Protein AF-B1MAF0-F1 (afdb_monomer_lite)

Secondary structure (DSSP, 8-state):
---HHHHHHHHHHHHHHHS---TTS-HHHHHHHHHHHHHHHHHHHHHHHHHHHHHHHHHHHHHHHHHHHHHHHHHHHHHHHHHHHHHHHHHHHHHHHHHHHHHHHHHHHH--PPPPP----PPP---

Sequence (127 aa):
MIDSLELEAAIATVYAAQLPIPVWWPAEARAAFIEEYASEAACLVLSELDAINDRMSDWTARSQVSGADESTMIASAQQVLLDEACSEVQYDLTEMIASRSAQLMAEAVFDHSPPRAQHHVVWPVQR

Structure (mmCIF, N/CA/C/O backbone):
data_AF-B1MAF0-F1
#
_entry.id   AF-B1MAF0-F1
#
loop_
_atom_site.group_PDB
_atom_site.id
_atom_site.type_symbol
_atom_site.label_atom_id
_atom_site.label_alt_id
_atom_site.label_comp_id
_atom_site.label_asym_id
_atom_site.label_entity_id
_atom_site.label_seq_id
_atom_site.pdbx_PDB_ins_code
_atom_site.Cartn_x
_atom_site.Cartn_y
_atom_site.Cartn_z
_atom_site.occupancy
_atom_site.B_iso_or_equiv
_atom_site.auth_seq_id
_atom_site.auth_comp_id
_atom_site.auth_asym_id
_atom_site.auth_atom_id
_atom_site.pdbx_PDB_model_num
ATOM 1 N N . MET A 1 1 ? 2.352 10.693 9.093 1.00 70.06 1 MET A N 1
ATOM 2 C CA . MET A 1 1 ? 2.545 9.538 9.989 1.00 70.06 1 MET A CA 1
ATOM 3 C C . MET A 1 1 ? 1.296 9.459 10.841 1.00 70.06 1 MET A C 1
ATOM 5 O O . MET A 1 1 ? 0.854 10.512 11.285 1.00 70.06 1 MET A O 1
ATOM 9 N N . ILE A 1 2 ? 0.667 8.290 10.934 1.00 84.31 2 ILE A N 1
ATOM 10 C CA . ILE A 1 2 ? -0.528 8.125 11.770 1.00 84.31 2 ILE A CA 1
ATOM 11 C C . ILE A 1 2 ? -0.080 8.232 13.228 1.00 84.31 2 ILE A C 1
ATOM 13 O O . ILE A 1 2 ? 0.932 7.636 13.593 1.00 84.31 2 ILE A O 1
ATOM 17 N N . ASP A 1 3 ? -0.788 9.025 14.026 1.00 93.38 3 ASP A N 1
ATOM 18 C CA . ASP A 1 3 ? -0.543 9.107 15.462 1.00 93.38 3 ASP A CA 1
ATOM 19 C C . ASP A 1 3 ? -1.098 7.840 16.135 1.00 93.38 3 ASP A C 1
ATOM 21 O O . ASP A 1 3 ? -2.279 7.517 15.980 1.00 93.38 3 ASP A O 1
ATOM 25 N N . SER A 1 4 ? -0.238 7.106 16.853 1.00 93.00 4 SER A N 1
ATOM 26 C CA . SER A 1 4 ? -0.624 5.880 17.568 1.00 93.00 4 SER A CA 1
ATOM 27 C C . SER A 1 4 ? -1.739 6.154 18.568 1.00 93.00 4 SER A C 1
ATOM 29 O O . SER A 1 4 ? -2.730 5.436 18.603 1.00 93.00 4 SER A O 1
ATOM 31 N N . LEU A 1 5 ? -1.630 7.248 19.320 1.00 94.69 5 LEU A N 1
ATOM 32 C CA . LEU A 1 5 ? -2.567 7.594 20.385 1.00 94.69 5 LEU A CA 1
ATOM 33 C C . LEU A 1 5 ? -3.944 7.963 19.820 1.00 94.69 5 LEU A C 1
ATOM 35 O O . LEU A 1 5 ? -4.974 7.614 20.397 1.00 94.69 5 LEU A O 1
ATOM 39 N N . GLU A 1 6 ? -3.971 8.628 18.664 1.00 96.06 6 GLU A N 1
ATOM 40 C CA . GLU A 1 6 ? -5.212 8.934 17.949 1.00 96.06 6 GLU A CA 1
ATOM 41 C C . GLU A 1 6 ? -5.872 7.662 17.392 1.00 96.06 6 GLU A C 1
ATOM 43 O O . GLU A 1 6 ? -7.090 7.491 17.507 1.00 96.06 6 GLU A O 1
ATOM 48 N N . LEU A 1 7 ? -5.076 6.739 16.840 1.00 96.12 7 LEU A N 1
ATOM 49 C CA . LEU A 1 7 ? -5.559 5.456 16.325 1.00 96.12 7 LEU A CA 1
ATOM 50 C C . LEU A 1 7 ? -6.113 4.562 17.444 1.00 96.12 7 LEU A C 1
ATOM 52 O O . LEU A 1 7 ? -7.200 4.001 17.300 1.00 96.12 7 LEU A O 1
ATOM 56 N N . GLU A 1 8 ? -5.406 4.469 18.568 1.00 97.69 8 GLU A N 1
ATOM 57 C CA . GLU A 1 8 ? -5.836 3.7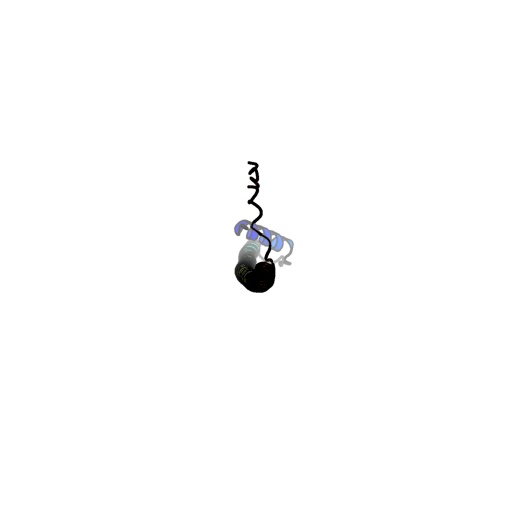37 19.762 1.00 97.69 8 GLU A CA 1
ATOM 58 C C . GLU A 1 8 ? -7.165 4.278 20.293 1.00 97.69 8 GLU A C 1
ATOM 60 O O . GLU A 1 8 ? -8.110 3.515 20.504 1.00 97.69 8 GLU A O 1
ATOM 65 N N . ALA A 1 9 ? -7.294 5.603 20.418 1.00 96.44 9 ALA A N 1
ATOM 66 C CA . ALA A 1 9 ? -8.534 6.241 20.855 1.00 96.44 9 ALA A CA 1
ATOM 67 C C . ALA A 1 9 ? -9.703 5.983 19.886 1.00 96.44 9 ALA A C 1
ATOM 69 O O . ALA A 1 9 ? -10.841 5.741 20.314 1.00 96.44 9 ALA A O 1
ATOM 70 N N . ALA A 1 10 ? -9.438 5.998 18.576 1.00 97.19 10 ALA A N 1
ATOM 71 C CA . ALA A 1 10 ? -10.439 5.691 17.562 1.00 97.19 10 ALA A CA 1
ATOM 72 C C . ALA A 1 10 ? -10.915 4.231 17.661 1.00 97.19 10 ALA A C 1
ATOM 74 O O . ALA A 1 10 ? -12.123 3.978 17.673 1.00 97.19 10 ALA A O 1
ATOM 75 N N . ILE A 1 11 ? -9.992 3.273 17.801 1.00 96.69 11 ILE A N 1
ATOM 76 C CA . ILE A 1 11 ? -10.326 1.850 17.958 1.00 96.69 11 ILE A CA 1
ATOM 77 C C . ILE A 1 11 ? -11.076 1.613 19.273 1.00 96.69 11 ILE A C 1
ATOM 79 O O . ILE A 1 11 ? -12.110 0.945 19.267 1.00 96.69 11 ILE A O 1
ATOM 83 N N . ALA A 1 12 ? -10.633 2.218 20.377 1.00 96.69 12 ALA A N 1
ATOM 84 C CA . ALA A 1 12 ? -11.312 2.133 21.668 1.00 96.69 12 ALA A CA 1
ATOM 85 C C . ALA A 1 12 ? -12.763 2.636 21.584 1.00 96.69 12 ALA A C 1
ATOM 87 O O . ALA A 1 12 ? -13.676 2.017 22.133 1.00 96.69 12 ALA A O 1
ATOM 88 N N . THR A 1 13 ? -13.002 3.715 20.832 1.00 96.38 13 THR A N 1
ATOM 89 C CA . THR A 1 13 ? -14.353 4.243 20.583 1.00 96.38 13 THR A CA 1
ATOM 90 C C . THR A 1 13 ? -15.217 3.241 19.814 1.00 96.38 13 THR A C 1
ATOM 92 O O . THR A 1 13 ? -16.374 3.010 20.172 1.00 96.38 13 THR A O 1
ATOM 95 N N . VAL A 1 14 ? -14.658 2.606 18.779 1.00 96.12 14 VAL A N 1
ATOM 96 C CA . VAL A 1 14 ? -15.349 1.563 18.005 1.00 96.12 14 VAL A CA 1
ATOM 97 C C . VAL A 1 14 ? -15.680 0.365 18.893 1.00 96.12 14 VAL A C 1
ATOM 99 O O . VAL A 1 14 ? -16.813 -0.109 18.887 1.00 96.12 14 VAL A O 1
ATOM 102 N N . TYR A 1 15 ? -14.727 -0.096 19.696 1.00 95.00 15 TYR A N 1
ATOM 103 C CA . TYR A 1 15 ? -14.905 -1.194 20.641 1.00 95.00 15 TYR A CA 1
ATOM 104 C C . TYR A 1 15 ? -15.979 -0.894 21.683 1.00 95.00 15 TYR A C 1
ATOM 106 O O . TYR A 1 15 ? -16.868 -1.719 21.885 1.00 95.00 15 TYR A O 1
ATOM 114 N N . ALA A 1 16 ? -15.975 0.303 22.268 1.00 91.88 16 ALA A N 1
ATOM 115 C CA . ALA A 1 16 ? -17.003 0.725 23.213 1.00 91.88 16 ALA A CA 1
ATOM 116 C C . ALA A 1 16 ? -18.414 0.746 22.600 1.00 91.88 16 ALA A C 1
ATOM 118 O O . ALA A 1 16 ? -19.387 0.468 23.301 1.00 91.88 16 ALA A O 1
ATOM 119 N N . ALA A 1 17 ? -18.532 1.067 21.308 1.00 92.50 17 ALA A N 1
ATOM 120 C CA . ALA A 1 17 ? -19.815 1.146 20.615 1.00 92.50 17 ALA A CA 1
ATOM 121 C C . ALA A 1 17 ? -20.310 -0.202 20.061 1.00 92.50 17 ALA A C 1
ATOM 123 O O . ALA A 1 17 ? -21.518 -0.415 19.978 1.00 92.50 17 ALA A O 1
ATOM 124 N N . GLN A 1 18 ? -19.398 -1.086 19.645 1.00 92.31 18 GLN A N 1
ATOM 125 C CA . GLN A 1 18 ? -19.722 -2.230 18.782 1.00 92.31 18 GLN A CA 1
ATOM 126 C C . GLN A 1 18 ? -19.491 -3.592 19.445 1.00 92.31 18 GLN A C 1
ATOM 128 O O . GLN A 1 18 ? -20.079 -4.580 19.002 1.00 92.31 18 GLN A O 1
ATOM 133 N N . LEU A 1 19 ? -18.645 -3.691 20.479 1.00 88.56 19 LEU A N 1
ATOM 134 C CA . LEU A 1 19 ? -18.443 -4.974 21.151 1.00 88.56 19 LEU A CA 1
ATOM 135 C C . LEU A 1 19 ? -19.692 -5.336 21.965 1.00 88.56 19 LEU A C 1
ATOM 137 O O . LEU A 1 19 ? -20.161 -4.531 22.775 1.00 88.56 19 LEU A O 1
ATOM 141 N N . PRO A 1 20 ? -20.220 -6.563 21.819 1.00 86.62 20 PRO A N 1
ATOM 142 C CA . PRO A 1 20 ? -21.305 -7.049 22.656 1.00 86.62 20 PRO A CA 1
ATOM 143 C C . PRO A 1 20 ? -20.754 -7.410 24.042 1.00 86.62 20 PRO A C 1
ATOM 145 O O . PRO A 1 20 ? -20.493 -8.574 24.346 1.00 86.62 20 PRO A O 1
ATOM 148 N N . ILE A 1 21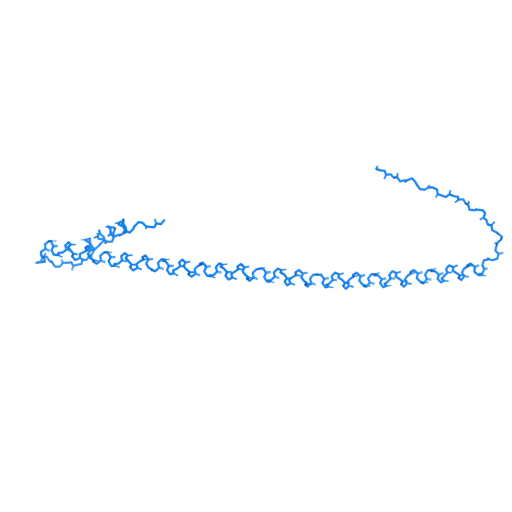 ? -20.541 -6.396 24.882 1.00 83.06 21 ILE A N 1
ATOM 149 C CA . ILE A 1 21 ? -19.963 -6.571 26.215 1.00 83.06 21 ILE A CA 1
ATOM 150 C C . ILE A 1 21 ? -21.075 -6.904 27.223 1.00 83.06 21 ILE A C 1
ATOM 152 O O . ILE A 1 21 ? -22.064 -6.171 27.310 1.00 83.06 21 ILE A O 1
ATOM 156 N N . PRO A 1 22 ? -20.940 -7.990 28.007 1.00 88.69 22 PRO A N 1
ATOM 157 C CA . PRO A 1 22 ? -21.923 -8.350 29.017 1.00 88.69 22 PRO A CA 1
ATOM 158 C C . PRO A 1 22 ? -22.206 -7.239 30.035 1.00 88.69 22 PRO A C 1
ATOM 160 O O . PRO A 1 22 ? -21.299 -6.642 30.610 1.00 88.69 22 PRO A O 1
ATOM 163 N N . VAL A 1 23 ? -23.490 -7.029 30.329 1.00 84.00 23 VAL A N 1
ATOM 164 C CA . VAL A 1 23 ? -23.971 -5.963 31.231 1.00 84.00 23 VAL A CA 1
ATOM 165 C C . VAL A 1 23 ? -23.559 -6.180 32.693 1.00 84.00 23 VAL A C 1
ATOM 167 O O . VAL A 1 23 ? -23.517 -5.236 33.474 1.00 84.00 23 VAL A O 1
ATOM 170 N N . TRP A 1 24 ? -23.256 -7.426 33.070 1.00 89.69 24 TRP A N 1
ATOM 171 C CA . TRP A 1 24 ? -22.773 -7.789 34.405 1.00 89.69 24 TRP A CA 1
ATOM 172 C C . TRP A 1 24 ? -21.274 -7.522 34.598 1.00 89.69 24 TRP A C 1
ATOM 174 O O . TRP A 1 24 ? -20.775 -7.679 35.711 1.00 89.69 24 TRP A O 1
ATOM 184 N N . TRP A 1 25 ? -20.548 -7.126 33.545 1.00 92.00 25 TRP A N 1
ATOM 185 C CA . TRP A 1 25 ? -19.118 -6.836 33.622 1.00 92.00 25 TRP A CA 1
ATOM 186 C C . TRP A 1 25 ? -18.883 -5.425 34.200 1.00 92.00 25 TRP A C 1
ATOM 188 O O . TRP A 1 25 ? -19.409 -4.450 33.644 1.00 92.00 25 TRP A O 1
ATOM 198 N N . PRO A 1 26 ? -18.095 -5.288 35.292 1.00 93.94 26 PRO A N 1
ATOM 199 C CA . PRO A 1 26 ? -17.706 -3.991 35.848 1.00 93.94 26 PRO A CA 1
ATOM 200 C C . PRO A 1 26 ? -17.222 -2.974 34.809 1.00 93.94 26 PRO A C 1
ATOM 202 O O . PRO A 1 26 ? -16.531 -3.325 33.851 1.00 93.94 26 PRO A O 1
ATOM 205 N N . ALA A 1 27 ? -17.571 -1.701 35.014 1.00 89.62 27 ALA A N 1
ATOM 206 C CA . ALA A 1 27 ? -17.258 -0.630 34.071 1.00 89.62 27 ALA A CA 1
ATOM 207 C C . ALA A 1 27 ? -15.749 -0.400 33.934 1.00 89.62 27 ALA A C 1
ATOM 209 O O . ALA A 1 27 ? -15.260 -0.212 32.824 1.00 89.62 27 ALA A O 1
ATOM 210 N N . GLU A 1 28 ? -15.021 -0.488 35.044 1.00 91.44 28 GLU A N 1
ATOM 211 C CA . GLU A 1 28 ? -13.571 -0.323 35.109 1.00 91.44 28 GLU A CA 1
ATOM 212 C C . GLU A 1 28 ? -12.859 -1.471 34.387 1.00 91.44 28 GLU A C 1
ATOM 214 O O . GLU A 1 28 ? -11.952 -1.240 33.595 1.00 91.44 28 GLU A O 1
ATOM 219 N N . ALA A 1 29 ? -13.321 -2.709 34.593 1.00 91.50 29 ALA A N 1
ATOM 220 C CA . ALA A 1 29 ? -12.762 -3.882 33.923 1.00 91.50 29 ALA A CA 1
ATOM 221 C C . ALA A 1 29 ? -13.047 -3.873 32.412 1.00 91.50 29 ALA A C 1
ATOM 223 O O . ALA A 1 29 ? -12.191 -4.256 31.620 1.00 91.50 29 ALA A O 1
ATOM 224 N N . ARG A 1 30 ? -14.228 -3.391 32.006 1.00 91.38 30 ARG A N 1
ATOM 225 C CA . ARG A 1 30 ? -14.567 -3.174 30.596 1.00 91.38 30 ARG A CA 1
ATOM 226 C C . ARG A 1 30 ? -13.683 -2.100 29.959 1.00 91.38 30 ARG A C 1
ATOM 228 O O . ARG A 1 30 ? -13.230 -2.299 28.839 1.00 91.38 30 ARG A O 1
ATOM 235 N N . ALA A 1 31 ? -13.468 -0.976 30.641 1.00 90.75 31 ALA A N 1
ATOM 236 C CA . ALA A 1 31 ? -12.636 0.109 30.128 1.00 90.75 31 ALA A CA 1
ATOM 237 C C . ALA A 1 31 ? -11.182 -0.344 29.943 1.00 90.75 31 ALA A C 1
ATOM 239 O O . ALA A 1 31 ? -10.642 -0.169 28.857 1.00 90.75 31 ALA A O 1
ATOM 240 N N . ALA A 1 32 ? -10.611 -1.016 30.948 1.00 94.00 32 ALA A N 1
ATOM 241 C CA . ALA A 1 32 ? -9.261 -1.573 30.871 1.00 94.00 32 ALA A CA 1
ATOM 242 C C . ALA A 1 32 ? -9.116 -2.589 29.725 1.00 94.00 32 ALA A C 1
ATOM 244 O O . ALA A 1 32 ? -8.161 -2.521 28.962 1.00 94.00 32 ALA A O 1
ATOM 245 N N . PHE A 1 33 ? -10.101 -3.480 29.552 1.00 93.62 33 PHE A N 1
ATOM 246 C CA . PHE A 1 33 ? -10.122 -4.426 28.433 1.00 93.62 33 PHE A CA 1
ATOM 247 C C . PHE A 1 33 ? -10.146 -3.714 27.073 1.00 93.62 33 PHE A C 1
ATOM 249 O O . PHE A 1 33 ? -9.398 -4.077 26.171 1.00 93.62 33 PHE A O 1
ATOM 256 N N . ILE A 1 34 ? -11.007 -2.705 26.909 1.00 94.62 34 ILE A N 1
ATOM 257 C CA . ILE A 1 34 ? -11.111 -1.955 25.651 1.00 94.62 34 ILE A CA 1
ATOM 258 C C . ILE A 1 34 ? -9.805 -1.220 25.348 1.00 94.62 34 ILE A C 1
ATOM 260 O O . ILE A 1 34 ? -9.377 -1.231 24.200 1.00 94.62 34 ILE A O 1
ATOM 264 N N . GLU A 1 35 ? -9.195 -0.591 26.350 1.00 95.19 35 GLU A N 1
ATOM 265 C CA . GLU A 1 35 ? -7.938 0.144 26.209 1.00 95.19 35 GLU A CA 1
ATOM 266 C C . GLU A 1 35 ? -6.794 -0.781 25.776 1.00 95.19 35 GLU A C 1
ATOM 268 O O . GLU A 1 35 ? -6.148 -0.520 24.763 1.00 95.19 35 GLU A O 1
ATOM 273 N N . GLU A 1 36 ? -6.606 -1.904 26.473 1.00 96.06 36 GLU A N 1
ATOM 274 C CA . GLU A 1 36 ? -5.557 -2.882 26.166 1.00 96.06 36 GLU A CA 1
ATOM 275 C C . GLU A 1 36 ? -5.717 -3.454 24.751 1.00 96.06 36 GLU A C 1
ATOM 277 O O . GLU A 1 36 ? -4.797 -3.382 23.936 1.00 96.06 36 GLU A O 1
ATOM 282 N N . TYR A 1 37 ? -6.917 -3.927 24.404 1.00 94.88 37 TYR A N 1
ATOM 283 C CA . TYR A 1 37 ? -7.168 -4.505 23.081 1.00 94.88 37 TYR A CA 1
ATOM 284 C C . TYR A 1 37 ? -7.146 -3.463 21.959 1.00 94.88 37 TYR A C 1
ATOM 286 O O . TYR A 1 37 ? -6.847 -3.804 20.811 1.00 94.88 37 TYR A O 1
ATOM 294 N N . ALA A 1 38 ? -7.493 -2.205 22.242 1.00 96.44 38 ALA A N 1
ATOM 295 C CA . ALA A 1 38 ? -7.361 -1.128 21.267 1.00 96.44 38 ALA A CA 1
ATOM 296 C C . ALA A 1 38 ? -5.887 -0.810 20.996 1.00 96.44 38 ALA 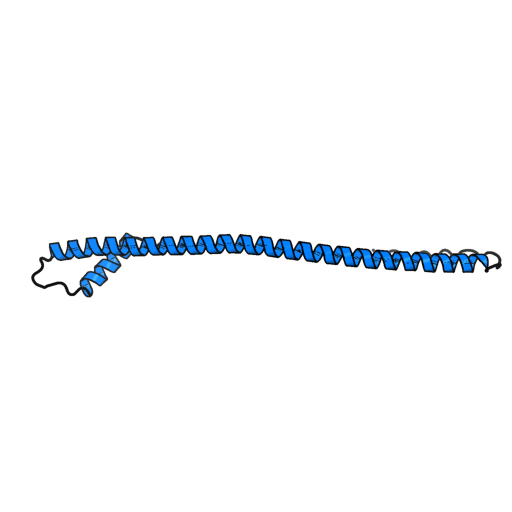A C 1
ATOM 298 O O . ALA A 1 38 ? -5.523 -0.623 19.835 1.00 96.44 38 ALA A O 1
ATOM 299 N N . SER A 1 39 ? -5.048 -0.825 22.037 1.00 95.94 39 SER A N 1
ATOM 300 C CA . SER A 1 39 ? -3.599 -0.657 21.916 1.00 95.94 39 SER A CA 1
ATOM 301 C C . SER A 1 39 ? -2.956 -1.785 21.105 1.00 95.94 39 SER A C 1
ATOM 303 O O . SER A 1 39 ? -2.231 -1.529 20.141 1.00 95.94 39 SER A O 1
ATOM 305 N N . GLU A 1 40 ? -3.311 -3.043 21.388 1.00 97.50 40 GLU A N 1
ATOM 306 C CA . GLU A 1 40 ? -2.849 -4.197 20.604 1.00 97.50 40 GLU A CA 1
ATOM 307 C C . GLU A 1 40 ? -3.278 -4.113 19.132 1.00 97.50 40 GLU A C 1
ATOM 309 O O . GLU A 1 40 ? -2.467 -4.312 18.223 1.00 97.50 40 GLU A O 1
ATOM 314 N N . ALA A 1 41 ? -4.546 -3.781 18.877 1.00 96.94 41 ALA A N 1
ATOM 315 C CA . ALA A 1 41 ? -5.062 -3.645 17.520 1.00 96.94 41 ALA A CA 1
ATOM 316 C C . ALA A 1 41 ? -4.381 -2.500 16.756 1.00 96.94 41 ALA A C 1
ATOM 318 O O . ALA A 1 41 ? -4.046 -2.668 15.582 1.00 96.94 41 ALA A O 1
ATOM 319 N N . ALA A 1 42 ? -4.130 -1.362 17.410 1.00 96.62 42 ALA A N 1
ATOM 320 C CA . ALA A 1 42 ? -3.384 -0.257 16.818 1.00 96.62 42 ALA A CA 1
ATOM 321 C C . ALA A 1 42 ? -1.954 -0.680 16.457 1.00 96.62 42 ALA A C 1
ATOM 323 O O . ALA A 1 42 ? -1.509 -0.420 15.339 1.00 96.62 42 ALA A O 1
ATOM 324 N N . CYS A 1 43 ? -1.266 -1.404 17.346 1.00 95.44 43 CYS A N 1
ATOM 325 C CA . CYS A 1 43 ? 0.076 -1.924 17.084 1.00 95.44 43 CYS A CA 1
ATOM 326 C C . CYS A 1 43 ? 0.110 -2.855 15.865 1.00 95.44 43 CYS A C 1
ATOM 328 O O . CYS A 1 43 ? 1.008 -2.738 15.029 1.00 95.44 43 CYS A O 1
ATOM 330 N N . LEU A 1 44 ? -0.875 -3.749 15.726 1.00 96.62 44 LEU A N 1
ATOM 331 C CA . LEU A 1 44 ? -0.996 -4.621 14.554 1.00 96.62 44 LEU A CA 1
ATOM 332 C C . LEU A 1 44 ? -1.212 -3.814 13.272 1.00 96.62 44 LEU A C 1
ATOM 334 O O . LEU A 1 44 ? -0.524 -4.045 12.282 1.00 96.62 44 LEU A O 1
ATOM 338 N N . VAL A 1 45 ? -2.126 -2.839 13.293 1.00 96.44 45 VAL A N 1
ATOM 339 C CA . VAL A 1 45 ? -2.402 -1.982 12.130 1.00 96.44 45 VAL A CA 1
ATOM 340 C C . VAL A 1 45 ? -1.156 -1.206 11.706 1.00 96.44 45 VAL A C 1
ATOM 342 O O . VAL A 1 45 ? -0.838 -1.174 10.519 1.00 96.44 45 VAL A O 1
ATOM 345 N N . LEU A 1 46 ? -0.436 -0.604 12.654 1.00 95.56 46 LEU A N 1
ATOM 346 C CA . LEU A 1 46 ? 0.792 0.137 12.365 1.00 95.56 46 LEU A CA 1
ATOM 347 C C . LEU A 1 46 ? 1.892 -0.783 11.823 1.00 95.56 46 LEU A C 1
ATOM 349 O O . LEU A 1 46 ? 2.523 -0.440 10.829 1.00 95.56 46 LEU A O 1
ATOM 353 N N . SER A 1 47 ? 2.051 -1.978 12.397 1.00 95.44 47 SER A N 1
ATOM 354 C CA . SER A 1 47 ? 3.027 -2.968 11.920 1.00 95.44 47 SER A CA 1
ATOM 355 C C . SER A 1 47 ? 2.739 -3.422 10.486 1.00 95.44 47 SER A C 1
ATOM 357 O O . SER A 1 47 ? 3.652 -3.544 9.672 1.00 95.44 47 SER A O 1
ATOM 359 N N . GLU A 1 48 ? 1.467 -3.644 10.146 1.00 97.25 48 GLU A N 1
ATOM 360 C CA . GLU A 1 48 ? 1.066 -3.990 8.778 1.00 97.25 48 GLU A CA 1
ATOM 361 C C . GLU A 1 48 ? 1.276 -2.823 7.807 1.00 97.25 48 GLU A C 1
ATOM 363 O O . GLU A 1 48 ? 1.706 -3.032 6.670 1.00 97.25 48 GLU A O 1
ATOM 368 N N . LEU A 1 49 ? 1.016 -1.585 8.239 1.00 95.44 49 LEU A N 1
ATOM 369 C CA . LEU A 1 49 ? 1.301 -0.398 7.432 1.00 95.44 49 LEU A CA 1
ATOM 370 C C . LEU A 1 49 ? 2.799 -0.241 7.158 1.00 95.44 49 LEU A C 1
ATOM 372 O O . LEU A 1 49 ? 3.168 0.038 6.016 1.00 95.44 49 LEU A O 1
ATOM 376 N N . ASP A 1 50 ? 3.648 -0.478 8.156 1.00 94.25 50 ASP A N 1
ATOM 377 C CA . ASP A 1 50 ? 5.103 -0.478 7.989 1.00 94.25 50 ASP A CA 1
ATOM 378 C C . ASP A 1 50 ? 5.545 -1.588 7.024 1.00 94.25 50 ASP A C 1
ATOM 380 O O . ASP A 1 50 ? 6.277 -1.323 6.071 1.00 94.25 50 ASP A O 1
ATOM 384 N N . ALA A 1 51 ? 5.006 -2.805 7.157 1.00 95.56 51 ALA A N 1
ATOM 385 C CA . ALA A 1 51 ? 5.303 -3.907 6.239 1.00 95.56 51 ALA A CA 1
ATOM 386 C C . ALA A 1 51 ? 4.873 -3.612 4.786 1.00 95.56 51 ALA A C 1
ATOM 388 O O . ALA A 1 51 ? 5.544 -4.014 3.826 1.00 95.56 51 ALA A O 1
ATOM 389 N N . ILE A 1 52 ? 3.750 -2.912 4.595 1.00 94.75 52 ILE A N 1
ATOM 390 C CA . ILE A 1 52 ? 3.312 -2.435 3.276 1.00 94.75 52 ILE A CA 1
ATOM 391 C C . ILE A 1 52 ? 4.281 -1.379 2.743 1.00 94.75 52 ILE A C 1
ATOM 393 O O . ILE A 1 52 ? 4.651 -1.431 1.565 1.00 94.75 52 ILE A O 1
ATOM 397 N N . ASN A 1 53 ? 4.697 -0.438 3.589 1.00 93.88 53 ASN A N 1
ATOM 398 C CA . ASN A 1 53 ? 5.634 0.615 3.222 1.00 93.88 53 ASN A CA 1
ATOM 399 C C . ASN A 1 53 ? 6.999 0.046 2.803 1.00 93.88 53 ASN A C 1
ATOM 401 O O . ASN A 1 53 ? 7.540 0.451 1.771 1.00 93.88 53 ASN A O 1
ATOM 405 N N . ASP A 1 54 ? 7.512 -0.943 3.532 1.00 93.75 54 ASP A N 1
ATOM 406 C CA . ASP A 1 54 ? 8.757 -1.639 3.197 1.00 93.75 54 ASP A CA 1
ATOM 407 C C . ASP A 1 54 ? 8.640 -2.347 1.848 1.00 93.75 54 ASP A C 1
ATOM 409 O O . ASP A 1 54 ? 9.468 -2.156 0.957 1.00 93.75 54 ASP A O 1
ATOM 413 N N . ARG A 1 55 ? 7.540 -3.075 1.621 1.00 94.25 55 ARG A N 1
ATOM 414 C CA . ARG A 1 55 ? 7.292 -3.755 0.341 1.00 94.25 55 ARG A CA 1
ATOM 415 C C . ARG A 1 55 ? 7.200 -2.777 -0.833 1.00 94.25 55 ARG A C 1
ATOM 417 O O . ARG A 1 55 ? 7.671 -3.086 -1.931 1.00 94.25 55 ARG A O 1
ATOM 424 N N . MET A 1 56 ? 6.571 -1.620 -0.629 1.00 94.38 56 MET A N 1
ATOM 425 C CA . MET A 1 56 ? 6.465 -0.572 -1.646 1.00 94.38 56 MET A CA 1
ATOM 426 C C . MET A 1 56 ? 7.829 0.066 -1.935 1.00 94.38 56 MET A C 1
ATOM 428 O O . MET A 1 56 ? 8.165 0.298 -3.101 1.00 94.38 56 MET A O 1
ATOM 432 N N . SER A 1 57 ? 8.628 0.298 -0.895 1.00 90.12 57 SER A N 1
ATOM 433 C CA . SER A 1 57 ? 9.992 0.819 -1.003 1.00 90.12 57 SER A CA 1
ATOM 434 C C . SER A 1 57 ? 10.895 -0.155 -1.763 1.00 90.12 57 SER A C 1
ATOM 436 O O . SER A 1 57 ? 11.547 0.242 -2.728 1.00 90.12 57 SER A O 1
ATOM 438 N N . ASP A 1 58 ? 10.833 -1.446 -1.433 1.00 91.50 58 ASP A N 1
ATOM 439 C CA . ASP A 1 58 ? 11.547 -2.518 -2.134 1.00 91.50 58 ASP A CA 1
ATOM 440 C C . ASP A 1 58 ? 11.147 -2.619 -3.607 1.00 91.50 58 ASP A C 1
ATOM 442 O O . ASP A 1 58 ? 11.983 -2.833 -4.490 1.00 91.50 58 ASP A O 1
ATOM 446 N N . TRP A 1 59 ? 9.853 -2.496 -3.906 1.00 89.69 59 TRP A N 1
ATOM 447 C CA . TRP A 1 59 ? 9.383 -2.488 -5.288 1.00 89.69 59 TRP A CA 1
ATOM 448 C C . TRP A 1 59 ? 9.894 -1.265 -6.054 1.00 89.69 59 TRP A C 1
ATOM 450 O O . TRP A 1 59 ? 10.384 -1.410 -7.174 1.00 89.69 59 TRP A O 1
ATOM 460 N N . THR A 1 60 ? 9.864 -0.087 -5.432 1.00 87.31 60 THR A N 1
ATOM 461 C CA . THR A 1 60 ? 10.376 1.156 -6.025 1.00 87.31 60 THR A CA 1
ATOM 462 C C . THR A 1 60 ? 11.878 1.064 -6.296 1.00 87.31 60 THR A C 1
ATOM 464 O O . THR A 1 60 ? 12.323 1.396 -7.395 1.00 87.31 60 THR A O 1
ATOM 467 N N . A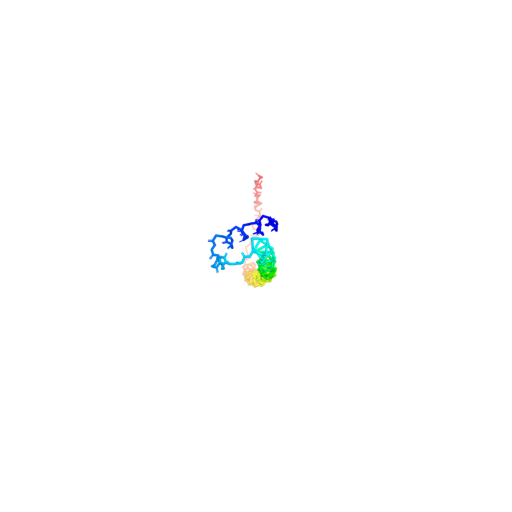LA A 1 61 ? 12.658 0.542 -5.345 1.00 83.69 61 ALA A N 1
ATOM 468 C CA . ALA A 1 61 ? 14.093 0.325 -5.507 1.00 83.69 61 ALA A CA 1
ATOM 469 C C . ALA A 1 61 ? 14.394 -0.631 -6.673 1.00 83.69 61 ALA A C 1
ATOM 471 O O . ALA A 1 61 ? 15.211 -0.320 -7.540 1.00 83.69 61 ALA A O 1
ATOM 472 N N . ARG A 1 62 ? 13.674 -1.760 -6.760 1.00 78.62 62 ARG A N 1
ATOM 473 C CA . ARG A 1 62 ? 13.810 -2.704 -7.883 1.00 78.62 62 ARG A CA 1
ATOM 474 C C . ARG A 1 62 ? 13.412 -2.087 -9.223 1.00 78.62 62 ARG A C 1
ATOM 476 O O . ARG A 1 62 ? 14.077 -2.341 -10.223 1.00 78.62 62 ARG A O 1
ATOM 483 N N . SER A 1 63 ? 12.365 -1.264 -9.252 1.00 73.44 63 SER A N 1
ATOM 484 C CA . SER A 1 63 ? 11.922 -0.587 -10.474 1.00 73.44 63 SER A CA 1
ATOM 485 C C . SER A 1 63 ? 12.962 0.405 -10.996 1.00 73.44 63 SER A C 1
ATOM 487 O O . SER A 1 63 ? 13.164 0.486 -12.205 1.00 73.44 63 SER A O 1
ATOM 489 N N . GLN A 1 64 ? 13.631 1.150 -10.112 1.00 71.75 64 GLN A N 1
ATOM 490 C CA . GLN A 1 64 ? 14.680 2.091 -10.518 1.00 71.75 64 GLN A CA 1
ATOM 491 C C . GLN A 1 64 ? 15.912 1.371 -11.076 1.00 71.75 64 GLN A C 1
ATOM 493 O O . GLN A 1 64 ? 16.473 1.809 -12.078 1.00 71.75 64 GLN A O 1
ATOM 498 N N . VAL A 1 65 ? 16.295 0.240 -10.475 1.00 67.56 65 VAL A N 1
ATOM 499 C CA . VAL A 1 65 ? 17.390 -0.602 -10.983 1.00 67.56 65 VAL A CA 1
ATOM 500 C C . VAL A 1 65 ? 17.035 -1.198 -12.349 1.00 67.56 65 VAL A C 1
ATOM 502 O O . VAL A 1 65 ? 17.848 -1.130 -13.266 1.00 67.56 65 VAL A O 1
ATOM 505 N N . SER A 1 66 ? 15.809 -1.705 -12.519 1.00 69.69 66 SER A N 1
ATOM 506 C CA . SER A 1 66 ? 15.344 -2.264 -13.797 1.00 69.69 66 SER A CA 1
ATOM 507 C C . SER A 1 66 ? 15.324 -1.227 -14.922 1.00 69.69 66 SER A C 1
ATOM 509 O O . SER A 1 66 ? 15.750 -1.529 -16.031 1.00 69.69 66 SER A O 1
ATOM 511 N N . GLY A 1 67 ? 14.851 -0.005 -14.654 1.00 66.88 67 GLY A N 1
ATOM 512 C CA . GLY A 1 67 ? 14.793 1.047 -15.673 1.00 66.88 67 GLY A CA 1
ATOM 513 C C . GLY A 1 67 ? 16.175 1.562 -16.091 1.00 66.88 67 GLY A C 1
ATOM 514 O O . GLY A 1 67 ? 16.383 1.895 -17.258 1.00 66.88 67 GLY A O 1
ATOM 515 N N . ALA A 1 68 ? 17.134 1.605 -15.161 1.00 66.81 68 ALA A N 1
ATOM 516 C CA . ALA A 1 68 ? 18.515 1.967 -15.474 1.00 66.81 68 ALA A CA 1
ATOM 517 C C . ALA A 1 68 ? 19.196 0.909 -16.357 1.00 66.81 68 ALA A C 1
ATOM 519 O O . ALA A 1 68 ? 19.868 1.269 -17.325 1.00 66.81 68 ALA A O 1
ATOM 520 N N . ASP A 1 69 ? 18.990 -0.376 -16.063 1.00 73.94 69 ASP A N 1
ATOM 521 C CA . ASP A 1 69 ? 19.549 -1.480 -16.850 1.00 73.94 69 ASP A CA 1
ATOM 522 C C . ASP A 1 69 ? 18.943 -1.522 -18.265 1.00 73.94 69 ASP A C 1
ATOM 524 O O . ASP A 1 69 ? 19.669 -1.526 -19.258 1.00 73.94 69 ASP A O 1
ATOM 528 N N . GLU A 1 70 ? 17.617 -1.397 -18.381 1.00 70.88 70 GLU A N 1
ATOM 529 C CA . GLU A 1 70 ? 16.917 -1.369 -19.673 1.00 70.88 70 GLU A CA 1
ATOM 530 C C . GLU A 1 70 ? 17.341 -0.176 -20.547 1.00 70.88 70 GLU A C 1
ATOM 532 O O . GLU A 1 70 ? 17.658 -0.347 -21.725 1.00 70.88 70 GLU A O 1
ATOM 537 N N . SER A 1 71 ? 17.416 1.030 -19.976 1.00 76.44 71 SER A N 1
ATOM 538 C CA . SER A 1 71 ? 17.862 2.226 -20.704 1.00 76.44 71 SER A CA 1
ATOM 539 C C . SER A 1 71 ? 19.307 2.091 -21.196 1.00 76.44 71 SER A C 1
ATOM 541 O O . SER A 1 71 ? 19.620 2.441 -22.336 1.00 76.44 71 SER A O 1
ATOM 543 N N . THR A 1 72 ? 20.187 1.513 -20.372 1.00 77.25 72 THR A N 1
ATOM 544 C CA . THR A 1 72 ? 21.587 1.264 -20.744 1.00 77.25 72 THR A CA 1
ATOM 545 C C . THR A 1 72 ? 21.686 0.221 -21.859 1.00 77.25 72 THR A C 1
ATOM 547 O O . THR A 1 72 ? 22.443 0.409 -22.815 1.00 77.25 72 THR A O 1
ATOM 550 N N . MET A 1 73 ? 20.880 -0.844 -21.796 1.00 79.06 73 MET A N 1
ATOM 551 C CA . MET A 1 73 ? 20.795 -1.847 -22.858 1.00 79.06 73 MET A CA 1
ATOM 552 C C . MET A 1 73 ? 20.313 -1.234 -24.178 1.00 79.06 73 MET A C 1
ATOM 554 O O . MET A 1 73 ? 20.958 -1.438 -25.208 1.00 79.06 73 MET A O 1
ATOM 558 N N . ILE A 1 74 ? 19.243 -0.433 -24.157 1.00 83.69 74 ILE A N 1
ATOM 559 C CA . ILE A 1 74 ? 18.719 0.249 -25.351 1.00 83.69 74 ILE A CA 1
ATOM 560 C C . ILE A 1 74 ? 19.770 1.191 -25.945 1.00 83.69 74 ILE A C 1
ATOM 562 O O . ILE A 1 74 ? 20.008 1.146 -27.152 1.00 83.69 74 ILE A O 1
ATOM 566 N N . ALA A 1 75 ? 20.438 1.995 -25.114 1.00 88.06 75 ALA A N 1
ATOM 567 C CA . ALA A 1 75 ? 21.489 2.900 -25.570 1.00 88.06 75 ALA A CA 1
ATOM 568 C C . ALA A 1 75 ? 22.656 2.139 -26.223 1.00 88.06 75 ALA A C 1
ATOM 570 O O . ALA A 1 75 ? 23.146 2.544 -27.276 1.00 88.06 75 ALA A O 1
ATOM 571 N N . SER A 1 76 ? 23.065 1.000 -25.651 1.00 84.31 76 SER A N 1
ATOM 572 C CA . SER A 1 76 ? 24.124 0.169 -26.235 1.00 84.31 76 SER A CA 1
ATOM 573 C C . SER A 1 76 ? 23.720 -0.446 -27.580 1.00 84.31 76 SER A C 1
ATOM 575 O O . SER A 1 76 ? 24.502 -0.416 -28.527 1.00 84.31 76 SER A O 1
ATOM 577 N N . ALA A 1 77 ? 22.479 -0.927 -27.706 1.00 88.56 77 ALA A N 1
ATOM 578 C CA . ALA A 1 77 ? 21.959 -1.466 -28.959 1.00 88.56 77 ALA A CA 1
ATOM 579 C C . ALA A 1 77 ? 21.858 -0.383 -30.046 1.00 88.56 77 ALA A C 1
ATOM 581 O O . ALA A 1 77 ? 22.220 -0.624 -31.196 1.00 88.56 77 ALA A O 1
ATOM 582 N N . GLN A 1 78 ? 21.420 0.827 -29.681 1.00 91.88 78 GLN A N 1
ATOM 583 C CA . GLN A 1 78 ? 21.398 1.973 -30.592 1.00 91.88 78 GLN A CA 1
ATOM 584 C C . GLN A 1 78 ? 22.805 2.357 -31.059 1.00 91.88 78 GLN A C 1
ATOM 586 O O . GLN A 1 78 ? 22.983 2.638 -32.241 1.00 91.88 78 GLN A O 1
ATOM 591 N N . GLN A 1 79 ? 23.802 2.328 -30.168 1.00 92.19 79 GLN A N 1
ATOM 592 C CA . GLN A 1 79 ? 25.186 2.629 -30.532 1.00 92.19 79 GLN A CA 1
ATOM 593 C C . GLN A 1 79 ? 25.738 1.627 -31.553 1.00 92.19 79 GLN A C 1
ATOM 595 O O . GLN A 1 79 ? 26.337 2.042 -32.537 1.00 92.19 79 GLN A O 1
ATOM 600 N N . VAL A 1 80 ? 25.481 0.327 -31.369 1.00 92.62 80 VAL A N 1
ATOM 601 C CA . VAL A 1 80 ? 25.919 -0.708 -32.323 1.00 92.62 80 VAL A CA 1
ATOM 602 C C . VAL A 1 80 ? 25.312 -0.483 -33.708 1.00 92.62 80 VAL A C 1
ATOM 604 O O . VAL A 1 80 ? 26.030 -0.531 -34.703 1.00 92.62 80 VAL A O 1
ATOM 607 N N . LEU A 1 81 ? 24.010 -0.189 -33.780 1.00 92.50 81 LEU A N 1
ATOM 608 C CA . LEU A 1 81 ? 23.336 0.085 -35.053 1.00 92.50 81 LEU A CA 1
ATOM 609 C C . LEU A 1 81 ? 23.867 1.357 -35.731 1.00 92.50 81 LEU A C 1
ATOM 611 O O . LEU A 1 81 ? 23.991 1.399 -36.954 1.00 92.50 81 LEU A O 1
ATOM 615 N N . LEU A 1 82 ? 24.186 2.395 -34.951 1.00 95.38 82 LEU A N 1
ATOM 616 C CA . LEU A 1 82 ? 24.803 3.616 -35.470 1.00 95.38 82 LEU A CA 1
ATOM 617 C C . LEU A 1 82 ? 26.207 3.351 -36.018 1.00 95.38 82 LEU A C 1
ATOM 619 O O . LEU A 1 82 ? 26.531 3.848 -37.097 1.00 95.38 82 LEU A O 1
ATOM 623 N N . ASP A 1 83 ? 27.014 2.563 -35.310 1.00 94.69 83 ASP A N 1
ATOM 624 C CA . ASP A 1 83 ? 28.362 2.196 -35.744 1.00 94.69 83 ASP A CA 1
ATOM 625 C C . ASP A 1 83 ? 28.320 1.366 -37.040 1.00 94.69 83 ASP A C 1
ATOM 627 O O . ASP A 1 83 ? 29.092 1.629 -37.965 1.00 94.69 83 ASP A O 1
ATOM 631 N N . GLU A 1 84 ? 27.381 0.419 -37.149 1.00 93.00 84 GLU A N 1
ATOM 632 C CA . GLU A 1 84 ? 27.172 -0.387 -38.359 1.00 93.00 84 GLU A CA 1
ATOM 633 C C . GLU A 1 84 ? 26.774 0.483 -39.559 1.00 93.00 84 GLU A C 1
ATOM 635 O O . GLU A 1 84 ? 27.431 0.429 -40.601 1.00 93.00 84 GLU A O 1
ATOM 640 N N . ALA A 1 85 ? 25.781 1.363 -39.393 1.00 93.38 85 ALA A N 1
ATOM 641 C CA . ALA A 1 85 ? 25.346 2.276 -40.450 1.00 93.38 85 ALA A CA 1
ATOM 642 C C . ALA A 1 85 ? 26.458 3.252 -40.877 1.00 93.38 85 ALA A C 1
ATOM 644 O O . ALA A 1 85 ? 26.613 3.552 -42.061 1.00 93.38 85 ALA A O 1
ATOM 645 N N . CYS A 1 86 ? 27.263 3.742 -39.928 1.00 93.00 86 CYS A N 1
ATOM 646 C CA . CYS A 1 86 ? 28.406 4.600 -40.242 1.00 93.00 86 CYS A CA 1
ATOM 647 C C . CYS A 1 86 ? 29.475 3.844 -41.038 1.00 93.00 86 CYS A C 1
ATOM 649 O O . CYS A 1 86 ? 30.029 4.395 -41.991 1.00 93.00 86 CYS A O 1
ATOM 651 N N . SER A 1 87 ? 29.747 2.589 -40.672 1.00 93.06 87 SER A N 1
ATOM 652 C CA . SER A 1 87 ? 30.700 1.727 -41.373 1.00 93.06 87 SER A CA 1
ATOM 653 C C . SER A 1 87 ? 30.255 1.435 -42.811 1.00 93.06 87 SER A C 1
ATOM 655 O O . SER A 1 87 ? 31.070 1.522 -43.729 1.00 93.06 87 SER A O 1
ATOM 657 N N . GLU A 1 88 ? 28.968 1.150 -43.028 1.00 94.38 88 GLU A N 1
ATOM 658 C CA . GLU A 1 88 ? 28.391 0.928 -44.363 1.00 94.38 88 GLU A CA 1
ATOM 659 C C . GLU A 1 88 ? 28.517 2.177 -45.247 1.00 94.38 88 GLU A C 1
ATOM 661 O O . GLU A 1 88 ? 29.112 2.125 -46.322 1.00 94.38 88 GLU A O 1
ATOM 666 N N . VAL A 1 89 ? 28.080 3.340 -44.749 1.00 95.69 89 VAL A N 1
ATOM 667 C CA . VAL A 1 89 ? 28.202 4.610 -45.486 1.00 95.69 89 VAL A CA 1
ATOM 668 C C . VAL A 1 89 ? 29.663 4.936 -45.804 1.00 95.69 89 VAL A C 1
ATOM 670 O O . VAL A 1 89 ? 29.973 5.433 -46.889 1.00 95.69 89 VAL A O 1
ATOM 673 N N . GLN A 1 90 ? 30.581 4.672 -44.872 1.00 94.69 90 GLN A N 1
ATOM 674 C CA . GLN A 1 90 ? 32.005 4.904 -45.093 1.00 94.69 90 GLN A CA 1
ATOM 675 C C . GLN A 1 90 ? 32.570 3.985 -46.181 1.00 94.69 90 GLN A C 1
ATOM 677 O O . GLN A 1 90 ? 33.382 4.440 -46.998 1.00 94.69 90 GLN A O 1
ATOM 682 N N . TYR A 1 91 ? 32.154 2.718 -46.205 1.00 94.50 91 TYR A N 1
ATOM 683 C CA . TYR A 1 91 ? 32.537 1.773 -47.247 1.00 94.50 91 TYR A CA 1
ATOM 684 C C . TYR A 1 91 ? 32.053 2.249 -48.622 1.00 94.50 91 TYR A C 1
ATOM 686 O O . TYR A 1 91 ? 32.876 2.438 -49.520 1.00 94.50 91 TYR A O 1
ATOM 694 N N . ASP A 1 92 ? 30.763 2.564 -48.746 1.00 95.06 92 ASP A N 1
ATOM 695 C CA . ASP A 1 92 ? 30.148 3.028 -49.994 1.00 95.06 92 ASP A CA 1
ATOM 696 C C . ASP A 1 92 ? 30.810 4.302 -50.524 1.00 95.06 92 ASP A C 1
ATOM 698 O O . ASP A 1 92 ? 31.129 4.424 -51.711 1.00 95.06 92 ASP A O 1
ATOM 702 N N . LEU A 1 93 ? 31.067 5.266 -49.635 1.00 94.75 93 LEU A N 1
ATOM 703 C CA . LEU A 1 93 ? 31.742 6.505 -50.004 1.00 94.75 93 LEU A CA 1
ATOM 704 C C . LEU A 1 93 ? 33.157 6.222 -50.521 1.00 94.75 93 LEU A C 1
ATOM 706 O O . LEU A 1 93 ? 33.588 6.815 -51.512 1.00 94.75 93 LEU A O 1
ATOM 710 N N . THR A 1 94 ? 33.876 5.310 -49.865 1.00 94.94 94 THR A N 1
ATOM 711 C CA . THR A 1 94 ? 35.231 4.916 -50.264 1.00 94.94 94 THR A CA 1
ATOM 712 C C . THR A 1 94 ? 35.221 4.254 -51.639 1.00 94.94 94 THR A C 1
ATOM 714 O O . THR A 1 94 ? 36.043 4.606 -52.491 1.00 94.94 94 THR A O 1
ATOM 717 N N . GLU A 1 95 ? 34.270 3.355 -51.893 1.00 95.38 95 GLU A N 1
ATOM 718 C CA . GLU A 1 95 ? 34.102 2.705 -53.193 1.00 95.38 95 GLU A CA 1
ATOM 719 C C . GLU A 1 95 ? 33.760 3.724 -54.290 1.00 95.38 95 GLU A C 1
ATOM 721 O O . GLU A 1 95 ? 34.393 3.742 -55.350 1.00 95.38 95 GLU A O 1
ATOM 726 N N . MET A 1 96 ? 32.829 4.643 -54.021 1.00 95.00 96 MET A N 1
ATOM 727 C CA . MET A 1 96 ? 32.442 5.693 -54.964 1.00 95.00 96 MET A CA 1
ATOM 728 C C . MET A 1 96 ? 33.612 6.632 -55.288 1.00 95.00 96 MET A C 1
ATOM 730 O O . MET A 1 96 ? 33.823 6.974 -56.456 1.00 95.00 96 MET A O 1
ATOM 734 N N . ILE A 1 97 ? 34.399 7.031 -54.281 1.00 93.75 97 ILE A N 1
ATOM 735 C CA . ILE A 1 97 ? 35.601 7.854 -54.476 1.00 93.75 97 ILE A CA 1
ATOM 736 C C . ILE A 1 97 ? 36.624 7.100 -55.326 1.00 93.75 97 ILE A C 1
ATOM 738 O O . ILE A 1 97 ? 37.165 7.680 -56.270 1.00 93.75 97 ILE A O 1
ATOM 742 N N . ALA A 1 98 ? 36.881 5.824 -55.032 1.00 94.19 98 ALA A N 1
ATOM 743 C CA . ALA A 1 98 ? 37.822 5.009 -55.795 1.00 94.19 98 ALA A CA 1
ATOM 744 C C . ALA A 1 98 ? 37.381 4.863 -57.260 1.00 94.19 98 ALA A C 1
ATOM 746 O O . ALA A 1 98 ? 38.176 5.109 -58.170 1.00 94.19 98 ALA A O 1
ATOM 747 N N . SER A 1 99 ? 36.101 4.556 -57.489 1.00 92.62 99 SER A N 1
ATOM 748 C CA . SER A 1 99 ? 35.502 4.438 -58.822 1.00 92.62 99 SER A CA 1
ATOM 749 C C . SER A 1 99 ? 35.603 5.747 -59.611 1.00 92.62 99 SER A C 1
ATOM 751 O O . SER A 1 99 ? 36.126 5.773 -60.730 1.00 92.62 99 SER A O 1
ATOM 753 N N . ARG A 1 100 ? 35.208 6.875 -59.002 1.00 92.00 100 ARG A N 1
ATOM 754 C CA . ARG A 1 100 ? 35.285 8.191 -59.650 1.00 92.00 100 ARG A CA 1
ATOM 755 C C . ARG A 1 100 ? 36.726 8.615 -59.925 1.00 92.00 100 ARG A C 1
ATOM 757 O O . ARG A 1 100 ? 36.995 9.200 -60.972 1.00 92.00 100 ARG A O 1
ATOM 764 N N . SER A 1 101 ? 37.650 8.307 -59.018 1.00 89.75 101 SER A N 1
ATOM 765 C CA . SER A 1 101 ? 39.076 8.596 -59.196 1.00 89.75 101 SER A CA 1
ATOM 766 C C . SER A 1 101 ? 39.667 7.794 -60.354 1.00 89.75 101 SER A C 1
ATOM 768 O O . SER A 1 101 ? 40.374 8.358 -61.187 1.00 89.75 101 SER A O 1
ATOM 770 N N . ALA A 1 102 ? 39.338 6.503 -60.459 1.00 90.75 102 ALA A N 1
ATOM 771 C CA . ALA A 1 102 ? 39.755 5.663 -61.579 1.00 90.75 102 ALA A CA 1
ATOM 772 C C . ALA A 1 102 ? 39.208 6.182 -62.918 1.00 90.75 102 ALA A C 1
ATOM 774 O O . ALA A 1 102 ? 39.953 6.255 -63.895 1.00 90.75 102 ALA A O 1
ATOM 775 N N . GLN A 1 103 ? 37.941 6.613 -62.949 1.00 88.62 103 GLN A N 1
ATOM 776 C CA . GLN A 1 103 ? 37.334 7.223 -64.133 1.00 88.62 103 GLN A CA 1
ATOM 777 C C . GLN A 1 103 ? 38.065 8.503 -64.562 1.00 88.62 103 GLN A C 1
ATOM 779 O O . GLN A 1 103 ? 38.416 8.636 -65.732 1.00 88.62 103 GLN A O 1
ATOM 784 N N . LEU A 1 104 ? 38.336 9.419 -63.624 1.00 87.12 104 LEU A N 1
ATOM 785 C CA . LEU A 1 104 ? 39.051 10.669 -63.908 1.00 87.12 104 LEU A CA 1
ATOM 786 C C . LEU A 1 104 ? 40.491 10.422 -64.379 1.00 87.12 104 LEU A C 1
ATOM 788 O O . LEU A 1 104 ? 40.961 11.106 -65.284 1.00 87.12 104 LEU A O 1
ATOM 792 N N . MET A 1 105 ? 41.192 9.440 -63.800 1.00 82.44 105 MET A N 1
ATOM 793 C CA . MET A 1 105 ? 42.527 9.056 -64.270 1.00 82.44 105 MET A CA 1
ATOM 794 C C . MET A 1 105 ? 42.486 8.488 -65.688 1.00 82.44 105 MET A C 1
ATOM 796 O O . MET A 1 105 ? 43.336 8.840 -66.500 1.00 82.44 105 MET A O 1
ATOM 800 N N . ALA A 1 106 ? 41.503 7.641 -66.006 1.00 82.12 106 ALA A N 1
ATOM 801 C CA . ALA A 1 106 ? 41.330 7.129 -67.361 1.00 82.12 106 ALA A CA 1
ATOM 802 C C . ALA A 1 106 ? 41.055 8.270 -68.354 1.00 82.12 106 ALA A C 1
ATOM 804 O O . ALA A 1 106 ? 41.713 8.348 -69.386 1.0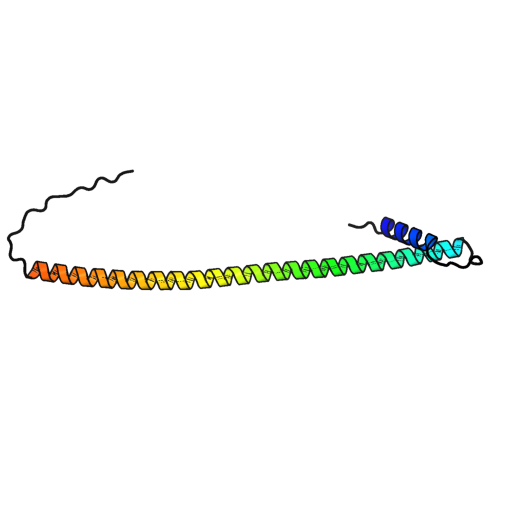0 82.12 106 ALA A O 1
ATOM 805 N N . GLU A 1 107 ? 40.154 9.195 -68.021 1.00 76.25 107 GLU A N 1
ATOM 806 C CA . GLU A 1 107 ? 39.851 10.371 -68.846 1.00 76.25 107 GLU A CA 1
ATOM 807 C C . GLU A 1 107 ? 41.097 11.242 -69.078 1.00 76.25 107 GLU A C 1
ATOM 809 O O . GLU A 1 107 ? 41.403 11.579 -70.218 1.00 76.25 107 GLU A O 1
ATOM 814 N N . ALA A 1 108 ? 41.895 11.499 -68.036 1.00 74.50 108 ALA A N 1
ATOM 815 C CA . ALA A 1 108 ? 43.149 12.248 -68.146 1.00 74.50 108 ALA A CA 1
ATOM 816 C C . ALA A 1 108 ? 44.238 11.538 -68.980 1.00 74.50 108 ALA A C 1
ATOM 818 O O . ALA A 1 108 ? 45.101 12.205 -69.547 1.00 74.50 108 ALA A O 1
ATOM 819 N N . VAL A 1 109 ? 44.223 10.201 -69.066 1.00 68.12 109 VAL A N 1
ATOM 820 C CA . VAL A 1 109 ? 45.155 9.426 -69.908 1.00 68.12 109 VAL A CA 1
ATOM 821 C C . VAL A 1 109 ? 44.780 9.506 -71.393 1.00 68.12 109 VAL A C 1
ATOM 823 O O . VAL A 1 109 ? 45.672 9.472 -72.241 1.00 68.12 109 VAL A O 1
ATOM 826 N N . PHE A 1 110 ? 43.488 9.635 -71.718 1.00 59.16 110 PHE A N 1
ATOM 827 C CA . PHE A 1 110 ? 42.999 9.720 -73.101 1.00 59.16 110 PHE A CA 1
ATOM 828 C C . PHE A 1 110 ? 42.811 11.159 -73.613 1.00 59.16 110 PHE A C 1
ATOM 830 O O . PHE A 1 110 ? 42.737 11.363 -74.827 1.00 59.16 110 PHE A O 1
ATOM 837 N N . ASP A 1 111 ? 42.760 12.159 -72.730 1.00 56.41 111 ASP A N 1
ATOM 838 C CA . ASP A 1 111 ? 42.650 13.566 -73.113 1.00 56.41 111 ASP A CA 1
ATOM 839 C C . ASP A 1 111 ? 44.028 14.138 -73.497 1.00 56.41 111 ASP A C 1
ATOM 841 O O . ASP A 1 111 ? 44.804 14.633 -72.681 1.00 56.41 111 ASP A O 1
ATOM 845 N N . HIS A 1 112 ? 44.358 14.054 -74.787 1.00 56.38 112 HIS A N 1
ATOM 846 C CA . HIS A 1 112 ? 45.520 14.716 -75.392 1.00 56.38 112 HIS A CA 1
ATOM 847 C C . HIS A 1 112 ? 45.188 16.129 -75.904 1.00 56.38 112 HIS A C 1
ATOM 849 O O . HIS A 1 112 ? 45.701 16.561 -76.940 1.00 56.38 112 HIS A O 1
ATOM 855 N N . SER A 1 113 ? 44.327 16.869 -75.205 1.00 58.19 113 SER A N 1
ATOM 856 C CA . SER A 1 113 ? 44.074 18.280 -75.511 1.00 58.19 113 SER A CA 1
ATOM 857 C C . SER A 1 113 ? 45.081 19.188 -74.788 1.00 58.19 113 SER A C 1
ATOM 859 O O . SER A 1 113 ? 45.372 18.970 -73.611 1.00 58.19 113 SER A O 1
ATOM 861 N N . PRO A 1 114 ? 45.633 20.231 -75.443 1.00 49.81 114 PRO A N 1
ATOM 862 C CA . PRO A 1 114 ? 46.571 21.149 -74.799 1.00 49.81 114 PRO A CA 1
ATOM 863 C C . PRO A 1 114 ? 45.893 21.879 -73.625 1.00 49.81 114 PRO A C 1
ATOM 865 O O . PRO A 1 114 ? 44.696 22.178 -73.699 1.00 49.81 114 PRO A O 1
ATOM 868 N N . PRO A 1 115 ? 46.634 22.186 -72.544 1.00 52.22 115 PRO A N 1
ATOM 869 C CA . PRO A 1 115 ? 46.052 22.599 -71.273 1.00 52.22 115 PRO A CA 1
ATOM 870 C C . PRO A 1 115 ? 45.258 23.896 -71.434 1.00 52.22 115 PRO A C 1
ATOM 872 O O . PRO A 1 115 ? 45.815 24.949 -71.753 1.00 52.22 115 PRO A O 1
ATOM 875 N N . ARG A 1 116 ? 43.943 23.841 -71.196 1.00 58.00 116 ARG A N 1
ATOM 876 C CA . ARG A 1 116 ? 43.134 25.054 -71.045 1.00 58.00 116 ARG A CA 1
ATOM 877 C C . ARG A 1 116 ? 43.367 25.629 -69.652 1.00 58.00 116 ARG A C 1
ATOM 879 O O . ARG A 1 116 ? 43.212 24.940 -68.648 1.00 58.00 116 ARG A O 1
ATOM 886 N N . ALA A 1 117 ? 43.776 26.895 -69.626 1.00 51.06 117 ALA A N 1
ATOM 887 C CA . ALA A 1 117 ? 44.073 27.661 -68.426 1.00 51.06 117 ALA A CA 1
ATOM 888 C C . ALA A 1 117 ? 42.929 27.588 -67.398 1.00 51.06 117 ALA A C 1
ATOM 890 O O . ALA A 1 117 ? 41.755 27.755 -67.735 1.00 51.06 117 ALA A O 1
ATOM 891 N N . GLN A 1 118 ? 43.300 27.336 -66.143 1.00 54.09 118 GLN A N 1
ATOM 892 C CA . GLN A 1 118 ? 42.395 27.218 -65.005 1.00 54.09 118 GLN A CA 1
ATOM 893 C C . GLN A 1 118 ? 41.740 28.576 -64.715 1.00 54.09 118 GLN A C 1
ATOM 895 O O . GLN A 1 118 ? 42.411 29.517 -64.295 1.00 54.09 118 GLN A O 1
ATOM 900 N N . HIS A 1 119 ? 40.425 28.689 -64.908 1.00 50.84 119 HIS A N 1
ATOM 901 C CA . HIS A 1 119 ? 39.668 29.792 -64.324 1.00 50.84 119 HIS A CA 1
ATOM 902 C C . HIS A 1 119 ? 39.438 29.489 -62.840 1.00 50.84 119 HIS A C 1
ATOM 904 O O . HIS A 1 119 ? 38.703 28.568 -62.489 1.00 50.84 119 HIS A O 1
ATOM 910 N N . HIS A 1 120 ? 40.088 30.267 -61.973 1.00 49.84 120 HIS A N 1
ATOM 911 C CA . HIS A 1 120 ? 39.812 30.306 -60.540 1.00 49.84 120 HIS A CA 1
ATOM 912 C C . HIS A 1 120 ? 38.323 30.590 -60.296 1.00 49.84 120 HIS A C 1
ATOM 914 O O . HIS A 1 120 ? 37.839 31.674 -60.618 1.00 49.84 120 HIS A O 1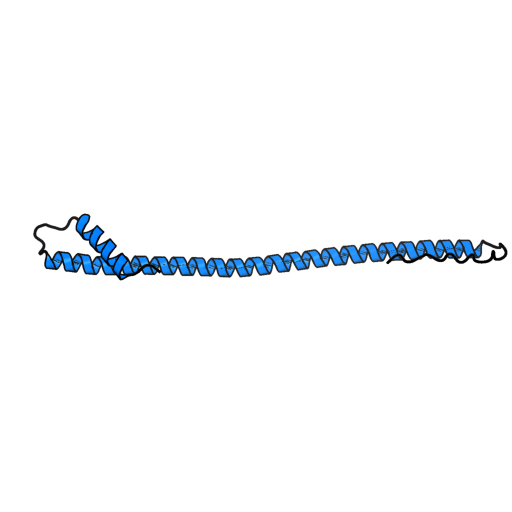
ATOM 920 N N . VAL A 1 121 ? 37.612 29.645 -59.679 1.00 52.19 121 VAL A N 1
ATOM 921 C CA . VAL A 1 121 ? 36.283 29.891 -59.107 1.00 52.19 121 VAL A CA 1
ATOM 922 C C . VAL A 1 121 ? 36.457 30.091 -57.604 1.00 52.19 121 VAL A C 1
ATOM 924 O O . VAL A 1 121 ? 36.763 29.156 -56.869 1.00 52.19 121 VAL A O 1
ATOM 927 N N . VAL A 1 122 ? 36.305 31.339 -57.165 1.00 51.91 122 VAL A N 1
ATOM 928 C CA . VAL A 1 122 ? 36.217 31.723 -55.752 1.00 51.91 122 VAL A CA 1
ATOM 929 C C . VAL A 1 122 ? 34.770 31.527 -55.305 1.00 51.91 122 VAL A C 1
ATOM 931 O O . VAL A 1 122 ? 33.868 32.117 -55.896 1.00 51.91 122 VAL A O 1
ATOM 934 N N . TRP A 1 123 ? 34.545 30.740 -54.252 1.00 46.75 123 TRP A N 1
ATOM 935 C CA . TRP A 1 123 ? 33.244 30.672 -53.581 1.00 46.75 123 TRP A CA 1
ATOM 936 C C . TRP A 1 123 ? 33.220 31.624 -52.378 1.00 46.75 123 TRP A C 1
ATOM 938 O O . TRP A 1 123 ? 34.138 31.570 -51.554 1.00 46.75 123 TRP A O 1
ATOM 948 N N . PRO A 1 124 ? 32.203 32.495 -52.238 1.00 48.62 124 PRO A N 1
ATOM 949 C CA . PRO A 1 124 ? 32.059 33.325 -51.054 1.00 48.62 124 PRO A CA 1
ATOM 950 C C . PRO A 1 124 ? 31.467 32.497 -49.907 1.00 48.62 124 PRO A C 1
ATOM 952 O O . PRO A 1 124 ? 30.414 31.879 -50.046 1.00 48.62 124 PRO A O 1
ATOM 955 N N . VAL A 1 125 ? 32.142 32.504 -48.758 1.00 45.78 125 VAL A N 1
ATOM 956 C CA . VAL A 1 125 ? 31.624 31.942 -47.504 1.00 45.78 125 VAL A CA 1
ATOM 957 C C . VAL A 1 125 ? 30.678 32.972 -46.879 1.00 45.78 125 VAL A C 1
ATOM 959 O O . VAL A 1 125 ? 31.121 34.053 -46.486 1.00 45.78 125 VAL A O 1
ATOM 962 N N . GLN A 1 126 ? 29.383 32.661 -46.802 1.00 48.12 126 GLN A N 1
ATOM 963 C CA . GLN A 1 126 ? 28.412 33.448 -46.033 1.00 48.12 126 GLN A CA 1
ATOM 964 C C . GLN A 1 126 ? 28.542 33.111 -44.540 1.00 48.12 126 GLN A C 1
ATOM 966 O O . GLN A 1 126 ? 28.513 31.940 -44.168 1.00 48.12 126 GLN A O 1
ATOM 971 N N . ARG A 1 127 ? 28.727 34.149 -43.714 1.00 50.62 127 ARG A N 1
ATOM 972 C CA . ARG A 1 127 ? 28.572 34.103 -42.252 1.00 50.62 127 ARG A CA 1
ATOM 973 C C . ARG A 1 127 ? 27.117 34.304 -41.866 1.00 50.62 127 ARG A C 1
ATOM 975 O O . ARG A 1 127 ? 26.454 35.097 -42.572 1.00 50.62 127 ARG A O 1
#

pLDDT: mean 84.41, std 15.15, range [45.78, 97.69]

Foldseek 3Di:
DDDLVVQLVVQLVCCVVPPPDDPPDDPVNSSVVSSVVSSVVSVVVVVVVVVVVVVVVVVVVVVVVVVVVVVVVVVVVVVVVVVVVVVVVVVVVVVVVVVVVVVVVVVVVPPPDDDDDDDDDDDDDDD

Organism: Mycobacteroides abscessus (strain ATCC 19977 / DSM 44196 / CCUG 20993 / CIP 104536 / JCM 13569 / NCTC 13031 / TMC 1543 / L948) (NCBI:txid561007)

Radius of gyration: 42.48 Å; chains: 1; bounding box: 70×42×111 Å